Protein AF-D6V898-F1 (afdb_monomer)

Secondary structure (DSSP, 8-state):
--HHHHHHHHHHTTSSHHHHHHHHHHHTT-GGGHHHHHHHHHHHHHHHHHHHHHHHHHH-

Structure (mmCIF, N/CA/C/O backbone):
data_AF-D6V898-F1
#
_entry.id   AF-D6V898-F1
#
loop_
_atom_site.group_PDB
_atom_site.id
_atom_site.type_symbol
_atom_site.label_atom_id
_atom_site.label_alt_id
_atom_site.label_comp_id
_atom_site.label_asym_id
_atom_site.label_entity_id
_atom_site.label_seq_id
_atom_site.pdbx_PDB_ins_code
_atom_site.Cartn_x
_atom_site.Cartn_y
_atom_site.Cartn_z
_atom_site.occupancy
_atom_site.B_iso_or_equiv
_atom_site.auth_seq_id
_atom_site.auth_comp_id
_atom_site.auth_asym_id
_atom_site.auth_atom_id
_atom_site.pdbx_PDB_model_num
ATOM 1 N N . MET A 1 1 ? -9.527 -8.592 7.013 1.00 74.00 1 MET A N 1
ATOM 2 C CA . MET A 1 1 ? -9.660 -7.128 7.164 1.00 74.00 1 MET A CA 1
ATOM 3 C C . MET A 1 1 ? -11.042 -6.741 6.674 1.00 74.00 1 MET A C 1
ATOM 5 O O . MET A 1 1 ? -11.499 -7.355 5.716 1.00 74.00 1 MET A O 1
ATOM 9 N N . TYR A 1 2 ? -11.720 -5.806 7.331 1.00 95.06 2 TYR A N 1
ATOM 10 C CA . TYR A 1 2 ? -12.978 -5.275 6.809 1.00 95.06 2 TYR A CA 1
ATOM 11 C C . TYR A 1 2 ? -12.708 -4.461 5.527 1.00 95.06 2 TYR A C 1
ATOM 13 O O . TYR A 1 2 ? -11.583 -3.982 5.348 1.00 95.06 2 TYR A O 1
ATOM 21 N N . PRO A 1 3 ? -13.689 -4.325 4.614 1.00 97.31 3 PRO A N 1
ATOM 22 C CA . PRO A 1 3 ? -13.459 -3.707 3.305 1.00 97.31 3 PRO A CA 1
ATOM 23 C C . PRO A 1 3 ? -12.899 -2.280 3.371 1.00 97.31 3 PRO A C 1
ATOM 25 O O . PRO A 1 3 ? -12.059 -1.914 2.554 1.00 97.31 3 PRO A O 1
ATOM 28 N N . VAL A 1 4 ? -13.323 -1.490 4.361 1.00 97.00 4 VAL A N 1
ATOM 29 C CA . VAL A 1 4 ? -12.873 -0.101 4.541 1.00 97.00 4 VAL A CA 1
ATOM 30 C C . VAL A 1 4 ? -11.407 -0.058 4.967 1.00 97.00 4 VAL A C 1
ATOM 32 O O . VAL A 1 4 ? -10.600 0.637 4.363 1.00 97.00 4 VAL A O 1
ATOM 35 N N . GLU A 1 5 ? -11.031 -0.857 5.958 1.00 97.19 5 GLU A N 1
ATOM 36 C CA . GLU A 1 5 ? -9.662 -0.978 6.445 1.00 97.19 5 GLU A CA 1
ATOM 37 C C . GLU A 1 5 ? -8.740 -1.508 5.342 1.00 97.19 5 GLU A C 1
ATOM 39 O O . GLU A 1 5 ? -7.625 -1.010 5.200 1.00 97.19 5 GLU A O 1
ATOM 44 N N . ALA A 1 6 ? -9.223 -2.455 4.525 1.00 96.44 6 ALA A N 1
ATOM 45 C CA . ALA A 1 6 ? -8.543 -2.925 3.318 1.00 96.44 6 ALA A CA 1
ATOM 46 C C . ALA A 1 6 ? -8.242 -1.787 2.350 1.00 96.44 6 ALA A C 1
ATOM 48 O O . ALA A 1 6 ? -7.083 -1.603 1.985 1.00 96.44 6 ALA A O 1
ATOM 49 N N . ALA A 1 7 ? -9.248 -0.985 2.005 1.00 96.81 7 ALA A N 1
ATOM 50 C CA . ALA A 1 7 ? -9.060 0.159 1.125 1.00 96.81 7 ALA A CA 1
ATOM 51 C C . ALA A 1 7 ? -8.069 1.184 1.704 1.00 96.81 7 ALA A C 1
ATOM 53 O O . ALA A 1 7 ? -7.193 1.648 0.978 1.00 96.81 7 ALA A O 1
ATOM 54 N N . ILE A 1 8 ? -8.155 1.493 3.005 1.00 97.31 8 ILE A N 1
ATOM 55 C CA . ILE A 1 8 ? -7.256 2.446 3.676 1.00 97.31 8 ILE A CA 1
ATOM 56 C C . ILE A 1 8 ? -5.801 1.961 3.619 1.00 97.31 8 ILE A C 1
ATOM 58 O O . ILE A 1 8 ? -4.926 2.704 3.182 1.00 97.31 8 ILE A O 1
ATOM 62 N N . VAL A 1 9 ? -5.534 0.712 4.017 1.00 96.69 9 VAL A N 1
ATOM 63 C CA . VAL A 1 9 ? -4.172 0.147 4.003 1.00 96.69 9 VAL A CA 1
ATOM 64 C C . VAL A 1 9 ? -3.624 0.052 2.582 1.00 96.69 9 VAL A C 1
ATOM 66 O O . VAL A 1 9 ? -2.445 0.317 2.364 1.00 96.69 9 VAL A O 1
ATOM 69 N N . THR A 1 10 ? -4.453 -0.298 1.597 1.00 94.88 10 THR A N 1
ATOM 70 C CA . THR A 1 10 ? -4.028 -0.295 0.193 1.00 94.88 10 THR A CA 1
ATOM 71 C C . THR A 1 10 ? -3.709 1.121 -0.291 1.00 94.88 10 THR A C 1
ATOM 73 O O . THR A 1 10 ? -2.709 1.304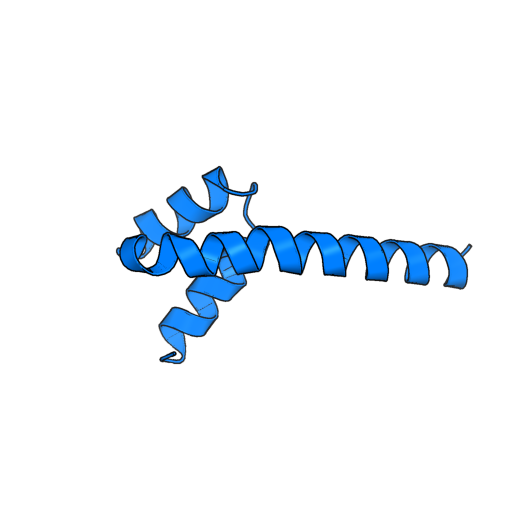 -0.983 1.00 94.88 10 THR A O 1
ATOM 76 N N . ALA A 1 11 ? -4.487 2.129 0.112 1.00 95.00 11 ALA A N 1
ATOM 77 C CA . ALA A 1 11 ? -4.238 3.525 -0.243 1.00 95.00 11 ALA A CA 1
ATOM 78 C C . ALA A 1 11 ? -2.904 4.059 0.311 1.00 95.00 11 ALA A C 1
ATOM 80 O O . ALA A 1 11 ? -2.300 4.931 -0.313 1.00 95.00 11 ALA A O 1
ATOM 81 N N . CYS A 1 12 ? -2.399 3.511 1.424 1.00 96.25 12 CYS A N 1
ATOM 82 C CA . CYS A 1 12 ? -1.088 3.872 1.977 1.00 96.25 12 CYS A CA 1
ATOM 83 C C . CYS A 1 12 ? 0.059 3.713 0.964 1.00 96.25 12 CYS A C 1
ATOM 85 O O . CYS A 1 12 ? 0.943 4.564 0.914 1.00 96.25 12 CYS A O 1
ATOM 87 N N . HIS A 1 13 ? -0.011 2.721 0.064 1.00 91.88 13 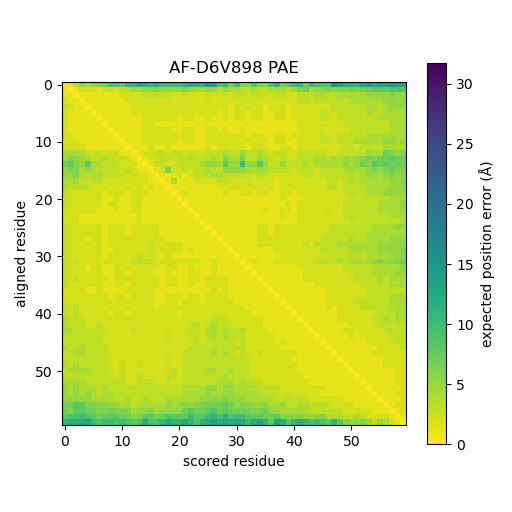HIS A N 1
ATOM 88 C CA . HIS A 1 13 ? 1.016 2.521 -0.967 1.00 91.88 13 HIS A CA 1
ATOM 89 C C . HIS A 1 13 ? 1.145 3.707 -1.947 1.00 91.88 13 HIS A C 1
ATOM 91 O O . HIS A 1 13 ? 2.192 3.872 -2.573 1.00 91.88 13 HIS A O 1
ATOM 97 N N . SER A 1 14 ? 0.091 4.518 -2.098 1.00 90.31 14 SER A N 1
ATOM 98 C CA . SER A 1 14 ? 0.075 5.701 -2.967 1.00 90.31 14 SER A CA 1
ATOM 99 C C . SER A 1 14 ? 0.618 6.963 -2.280 1.00 90.31 14 SER A C 1
ATOM 101 O O . SER A 1 14 ? 0.751 8.002 -2.926 1.00 90.31 14 SER A O 1
ATOM 103 N N . GLY A 1 15 ? 0.908 6.903 -0.976 1.00 89.81 15 GLY A N 1
ATOM 104 C CA . GLY A 1 15 ? 1.465 8.012 -0.204 1.00 89.81 15 GLY A CA 1
ATOM 105 C C . GLY A 1 15 ? 2.978 8.194 -0.385 1.00 89.81 15 GLY A C 1
ATOM 106 O O . GLY A 1 15 ? 3.662 7.406 -1.037 1.00 89.81 15 GLY A O 1
ATOM 107 N N . LEU A 1 16 ? 3.531 9.238 0.244 1.00 94.38 16 LEU A N 1
ATOM 108 C CA . LEU A 1 16 ? 4.974 9.515 0.259 1.00 94.38 16 LEU A CA 1
ATOM 109 C C . LEU A 1 16 ? 5.714 8.594 1.247 1.00 94.38 16 LEU A C 1
ATOM 111 O O . LEU A 1 16 ? 6.253 9.032 2.262 1.00 94.38 16 LEU A O 1
ATOM 115 N N . GLY A 1 17 ? 5.719 7.289 0.990 1.00 93.94 17 GLY A N 1
ATOM 116 C CA . GLY A 1 17 ? 6.340 6.328 1.898 1.00 93.94 17 GLY A CA 1
ATOM 117 C C . GLY A 1 17 ? 5.722 6.367 3.306 1.00 93.94 17 GLY A C 1
ATOM 118 O O . GLY A 1 17 ? 4.542 6.660 3.481 1.00 93.94 17 GLY A O 1
ATOM 119 N N . GLY A 1 18 ? 6.542 6.135 4.335 1.00 95.44 18 GLY A N 1
ATOM 120 C CA . GLY A 1 18 ? 6.066 6.072 5.723 1.00 95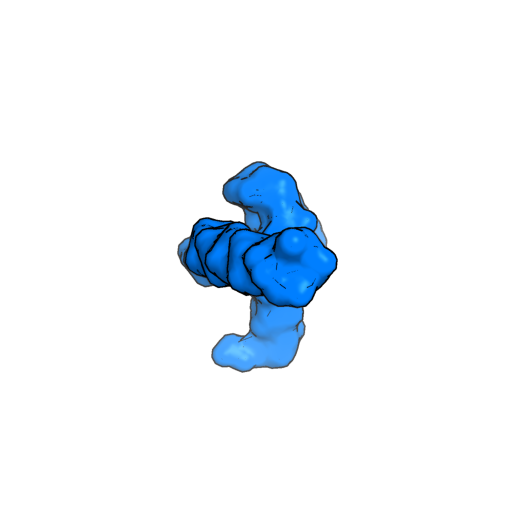.44 18 GLY A CA 1
ATOM 121 C C . GLY A 1 18 ? 5.447 7.369 6.263 1.00 95.44 18 GLY A C 1
ATOM 122 O O . GLY A 1 18 ? 4.632 7.310 7.177 1.00 95.44 18 GLY A O 1
ATOM 123 N N . THR A 1 19 ? 5.785 8.542 5.712 1.00 96.62 19 THR A N 1
ATOM 124 C CA . THR A 1 19 ? 5.125 9.803 6.100 1.00 96.62 19 THR A CA 1
ATOM 125 C C . THR A 1 19 ? 3.718 9.898 5.509 1.00 96.62 19 THR A C 1
ATOM 127 O O . THR A 1 19 ? 2.809 10.399 6.171 1.00 96.62 19 THR A O 1
ATOM 130 N N . GLY A 1 20 ? 3.517 9.349 4.306 1.00 97.31 20 GLY A N 1
ATOM 131 C CA . GLY A 1 20 ? 2.200 9.158 3.703 1.00 97.31 20 GLY A CA 1
ATOM 132 C C . GLY A 1 20 ? 1.324 8.196 4.505 1.00 97.31 20 GLY A C 1
ATOM 133 O O . GLY A 1 20 ? 0.161 8.511 4.750 1.00 97.31 20 GLY A O 1
ATOM 134 N N . ASP A 1 21 ? 1.893 7.083 4.984 1.00 97.56 21 ASP A N 1
ATOM 135 C CA . ASP A 1 21 ? 1.188 6.122 5.847 1.00 97.56 21 ASP A CA 1
ATOM 136 C C . ASP A 1 21 ? 0.614 6.817 7.092 1.00 97.56 21 ASP A C 1
ATOM 138 O O . ASP A 1 21 ? -0.571 6.679 7.391 1.00 97.56 21 ASP A O 1
ATOM 142 N N . VAL A 1 22 ? 1.429 7.627 7.782 1.00 97.56 22 VAL A N 1
ATOM 143 C CA . VAL A 1 22 ? 0.992 8.388 8.967 1.00 97.56 22 VAL A CA 1
ATOM 144 C C . VAL A 1 22 ? -0.100 9.396 8.614 1.00 97.56 22 VAL A C 1
ATOM 146 O O . VAL A 1 22 ? -1.065 9.526 9.363 1.00 97.56 22 VAL A O 1
ATOM 149 N N . ALA A 1 23 ? 0.008 10.090 7.478 1.00 98.06 23 ALA A N 1
ATOM 150 C CA . ALA A 1 23 ? -1.004 11.056 7.055 1.00 98.06 23 ALA A CA 1
ATOM 151 C C . ALA A 1 23 ? -2.360 10.389 6.753 1.00 98.06 23 ALA A C 1
ATOM 153 O O . ALA A 1 23 ? -3.394 10.866 7.215 1.00 98.06 23 ALA A O 1
ATOM 154 N N . ILE A 1 24 ? -2.364 9.267 6.026 1.00 97.75 24 ILE A N 1
ATOM 155 C CA . ILE A 1 24 ? -3.586 8.542 5.636 1.00 97.75 24 ILE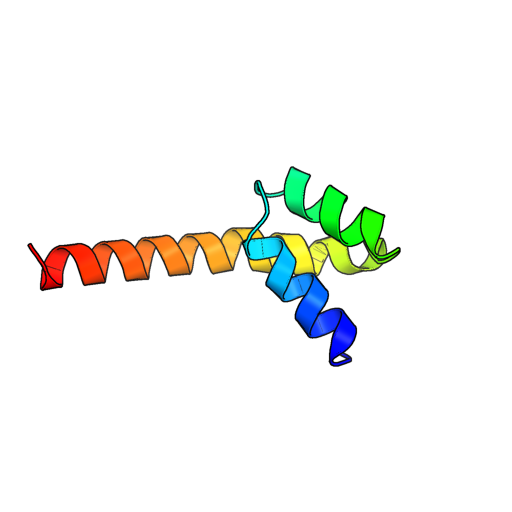 A CA 1
ATOM 156 C C . ILE A 1 24 ? -4.238 7.870 6.849 1.00 97.75 24 ILE A C 1
ATOM 158 O O . ILE A 1 24 ? -5.448 7.992 7.062 1.00 97.75 24 ILE A O 1
ATOM 162 N N . LEU A 1 25 ? -3.448 7.177 7.672 1.00 97.88 25 LEU A N 1
ATOM 163 C CA . LEU A 1 25 ? -3.956 6.523 8.878 1.00 97.88 25 LEU A CA 1
ATOM 164 C C . LEU A 1 25 ? -4.381 7.534 9.944 1.00 97.88 25 LEU A C 1
ATOM 166 O O . LEU A 1 25 ? -5.362 7.297 10.645 1.00 97.88 25 LEU A O 1
ATOM 170 N N . GLY A 1 26 ? -3.680 8.664 10.046 1.00 97.81 26 GLY A N 1
ATOM 171 C CA . GLY A 1 26 ? -4.051 9.769 10.923 1.00 97.81 26 GLY A CA 1
ATOM 172 C C . GLY A 1 26 ? -5.363 10.423 10.495 1.00 97.81 26 GLY A C 1
ATOM 173 O O . GLY A 1 26 ? -6.246 10.615 11.324 1.00 97.81 26 GLY A O 1
ATOM 174 N N . ALA A 1 27 ? -5.543 10.686 9.197 1.00 97.81 27 ALA A N 1
ATOM 175 C CA . ALA A 1 27 ? -6.780 11.263 8.665 1.00 97.81 27 ALA A CA 1
ATOM 176 C C . ALA A 1 27 ? -8.001 10.334 8.796 1.00 97.81 27 ALA A C 1
ATOM 178 O O . ALA A 1 27 ? -9.133 10.812 8.798 1.00 97.81 27 ALA A O 1
ATOM 179 N N . SER A 1 28 ? -7.784 9.020 8.897 1.00 97.50 28 SER A N 1
ATOM 180 C CA . SER A 1 28 ? -8.850 8.016 9.030 1.00 97.50 28 SER A CA 1
ATOM 181 C C . SER A 1 28 ? -9.059 7.498 10.457 1.00 97.50 28 SER A C 1
ATOM 183 O O . SER A 1 28 ? -9.924 6.651 10.660 1.00 97.50 28 SER A O 1
ATOM 185 N N . ASP A 1 29 ? -8.295 7.989 11.439 1.00 97.81 29 ASP A N 1
ATOM 186 C CA . ASP A 1 29 ? -8.288 7.495 12.825 1.00 97.81 29 ASP A CA 1
ATOM 187 C C . AS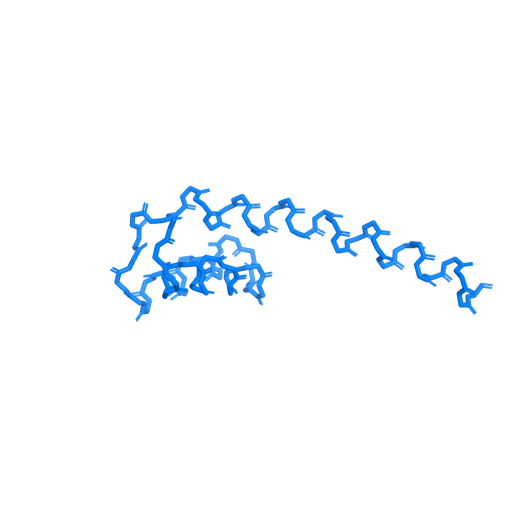P A 1 29 ? -8.046 5.969 12.921 1.00 97.81 29 ASP A C 1
ATOM 189 O O . ASP A 1 29 ? -8.746 5.201 13.591 1.00 97.81 29 ASP A O 1
ATOM 193 N N . ARG A 1 30 ? -7.048 5.493 12.161 1.00 97.88 30 ARG A N 1
ATOM 194 C CA . ARG A 1 30 ? -6.695 4.068 12.003 1.00 97.88 30 ARG A CA 1
ATOM 195 C C . ARG A 1 30 ? -5.210 3.776 12.240 1.00 97.88 30 ARG A C 1
ATOM 197 O O . ARG A 1 30 ? -4.666 2.823 11.687 1.00 97.88 30 ARG A O 1
ATOM 204 N N . MET A 1 31 ? -4.547 4.527 13.121 1.00 98.00 31 MET A N 1
ATOM 205 C CA . MET A 1 31 ? -3.115 4.344 13.434 1.00 98.00 31 MET A CA 1
ATOM 206 C C . MET A 1 31 ? -2.737 2.927 13.907 1.00 98.00 31 MET A C 1
ATOM 208 O O . MET A 1 31 ? -1.598 2.501 13.718 1.00 98.00 31 MET A O 1
ATOM 212 N N . GLY A 1 32 ? -3.686 2.147 14.439 1.00 97.56 32 GLY A N 1
ATOM 213 C CA . GLY A 1 32 ? -3.482 0.727 14.760 1.00 97.56 32 GLY A CA 1
ATOM 214 C C . GLY A 1 32 ? -3.120 -0.157 13.555 1.00 97.56 32 GLY A C 1
ATOM 215 O O . GLY A 1 32 ? -2.641 -1.273 13.737 1.00 97.56 32 GLY A O 1
ATOM 216 N N . LEU A 1 33 ? -3.302 0.336 12.325 1.00 97.44 33 LEU A N 1
ATOM 217 C CA . LEU A 1 33 ? -2.955 -0.364 11.088 1.00 97.44 33 LEU A CA 1
ATOM 218 C C . LEU A 1 33 ? -1.541 -0.038 10.567 1.00 97.44 33 LEU A C 1
ATOM 220 O O . LEU A 1 33 ? -1.180 -0.505 9.488 1.00 97.44 33 LEU A O 1
ATOM 224 N N . MET A 1 34 ? -0.718 0.714 11.312 1.00 97.62 34 MET A N 1
ATOM 225 C CA . MET A 1 34 ? 0.603 1.189 10.857 1.00 97.62 34 MET A CA 1
ATOM 226 C C . MET A 1 34 ? 1.521 0.065 10.353 1.00 97.62 34 MET A C 1
ATOM 228 O O . MET A 1 34 ? 2.189 0.225 9.336 1.00 97.62 34 MET A O 1
ATOM 232 N N . ALA A 1 35 ? 1.538 -1.092 11.020 1.00 97.12 35 ALA A N 1
ATOM 233 C CA . ALA A 1 35 ? 2.347 -2.229 10.577 1.00 97.12 35 ALA A CA 1
ATOM 234 C C . ALA A 1 35 ? 1.905 -2.757 9.198 1.00 97.12 35 ALA A C 1
ATOM 236 O O . ALA A 1 35 ? 2.744 -3.092 8.364 1.00 97.12 35 ALA A O 1
ATOM 237 N N . PHE A 1 36 ? 0.596 -2.780 8.929 1.00 96.62 36 PHE A N 1
ATOM 238 C CA . PHE A 1 36 ? 0.055 -3.203 7.637 1.00 96.62 36 PHE A CA 1
ATOM 239 C C . PHE A 1 36 ? 0.310 -2.162 6.543 1.00 96.62 36 PHE A C 1
ATOM 241 O O . PHE A 1 36 ? 0.697 -2.536 5.437 1.00 96.62 36 PHE A O 1
ATOM 248 N N . ALA A 1 37 ? 0.163 -0.871 6.859 1.00 97.19 37 ALA A N 1
ATOM 249 C CA . ALA A 1 37 ? 0.483 0.222 5.940 1.00 97.19 37 ALA A CA 1
ATOM 250 C C . ALA A 1 37 ? 1.959 0.198 5.514 1.00 97.19 37 ALA A C 1
ATOM 252 O O . ALA A 1 37 ? 2.253 0.235 4.324 1.00 97.19 37 ALA A O 1
ATOM 253 N N . GLN A 1 38 ? 2.887 -0.009 6.455 1.00 96.62 38 GLN A N 1
ATOM 254 C CA . GLN A 1 38 ? 4.313 -0.105 6.127 1.00 96.62 38 GLN A CA 1
ATOM 255 C C . GLN A 1 38 ? 4.634 -1.282 5.198 1.00 96.62 38 GLN A C 1
ATOM 257 O O . GLN A 1 38 ? 5.494 -1.158 4.320 1.00 96.62 38 GLN A O 1
ATOM 262 N N . ILE A 1 39 ? 3.960 -2.425 5.376 1.00 96.12 39 ILE A N 1
ATOM 263 C CA . ILE A 1 39 ? 4.098 -3.568 4.466 1.00 96.12 39 ILE A CA 1
ATOM 264 C C . ILE A 1 39 ? 3.562 -3.196 3.081 1.00 96.12 39 ILE A C 1
ATOM 266 O O . ILE A 1 39 ? 4.272 -3.402 2.096 1.00 96.12 39 ILE A O 1
ATOM 270 N N . ALA A 1 40 ? 2.359 -2.617 3.003 1.00 95.88 40 ALA A N 1
ATOM 271 C CA . ALA A 1 40 ? 1.754 -2.184 1.743 1.00 95.88 40 ALA A CA 1
ATOM 272 C C . ALA A 1 40 ? 2.674 -1.217 0.981 1.00 95.88 40 ALA A C 1
ATOM 274 O O . ALA A 1 40 ? 2.930 -1.410 -0.206 1.00 95.88 40 ALA A O 1
ATOM 275 N N . THR A 1 41 ? 3.259 -0.252 1.682 1.00 96.38 41 THR A N 1
ATOM 276 C CA . THR A 1 41 ? 4.146 0.759 1.111 1.00 96.38 41 THR A CA 1
ATOM 277 C C . THR A 1 41 ? 5.478 0.181 0.639 1.00 96.38 41 THR A C 1
ATOM 279 O O . THR A 1 41 ? 5.902 0.442 -0.487 1.00 96.38 41 THR A O 1
ATOM 282 N N . ARG A 1 42 ? 6.147 -0.655 1.443 1.00 95.56 42 ARG A N 1
ATOM 283 C CA . ARG A 1 42 ? 7.467 -1.202 1.073 1.00 95.56 42 ARG A CA 1
ATOM 284 C C . ARG A 1 42 ? 7.374 -2.330 0.052 1.00 95.56 42 ARG A C 1
ATOM 286 O O . ARG A 1 42 ? 8.057 -2.290 -0.968 1.00 95.56 42 ARG A O 1
ATOM 293 N N . VAL A 1 43 ? 6.540 -3.334 0.319 1.00 94.94 43 VAL A N 1
ATOM 294 C CA . VAL A 1 43 ? 6.401 -4.501 -0.563 1.00 94.94 43 VAL A CA 1
ATOM 295 C C . VAL A 1 43 ? 5.677 -4.105 -1.845 1.00 94.94 43 VAL A C 1
ATOM 297 O O . VAL A 1 43 ? 6.140 -4.451 -2.930 1.00 94.94 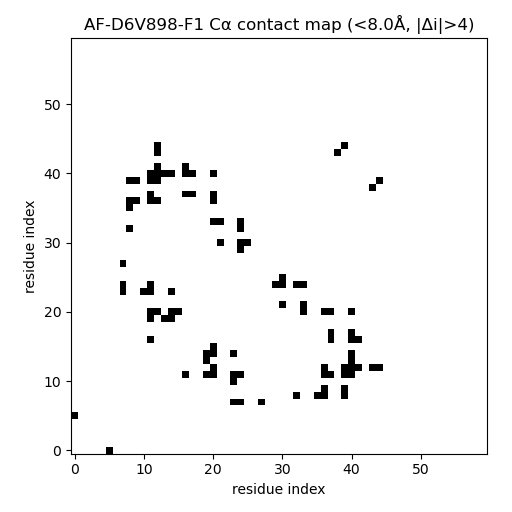43 VAL A O 1
ATOM 300 N N . GLY A 1 44 ? 4.602 -3.316 -1.745 1.00 94.00 44 GLY A N 1
ATOM 301 C CA . GLY A 1 44 ? 3.911 -2.773 -2.915 1.00 94.00 44 GLY A CA 1
ATOM 302 C C . GLY A 1 44 ? 4.829 -1.900 -3.770 1.00 94.00 44 GLY A C 1
ATOM 303 O O . GLY A 1 44 ? 4.865 -2.069 -4.985 1.00 94.00 44 GLY A O 1
ATOM 304 N N . GLY A 1 45 ? 5.652 -1.046 -3.150 1.00 93.69 45 GLY A N 1
ATOM 305 C CA . GLY A 1 45 ? 6.664 -0.256 -3.857 1.00 93.69 45 GLY A CA 1
ATOM 306 C C . GLY A 1 45 ? 7.689 -1.116 -4.606 1.00 93.69 45 GLY A C 1
ATOM 307 O O . GLY A 1 45 ? 7.958 -0.868 -5.780 1.00 93.69 45 GLY A O 1
ATOM 308 N N . ALA A 1 46 ? 8.216 -2.170 -3.975 1.00 95.88 46 ALA A N 1
ATOM 309 C CA . ALA 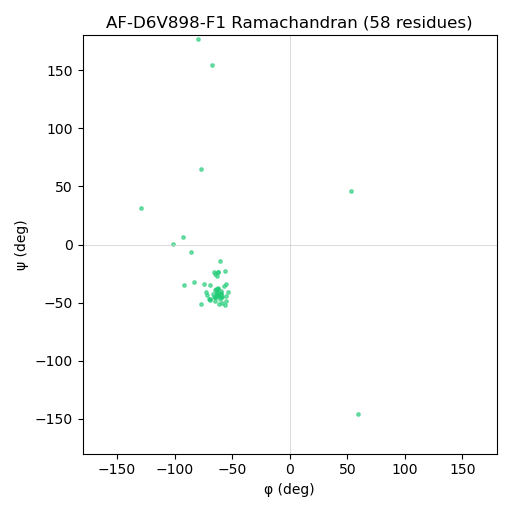A 1 46 ? 9.142 -3.095 -4.629 1.00 95.88 46 ALA A CA 1
ATOM 310 C C . ALA A 1 46 ? 8.497 -3.812 -5.830 1.00 95.88 46 ALA A C 1
ATOM 312 O O . ALA A 1 46 ? 9.104 -3.891 -6.898 1.00 95.88 46 ALA A O 1
ATOM 313 N N . ILE A 1 47 ? 7.251 -4.278 -5.683 1.00 96.38 47 ILE A N 1
ATOM 314 C CA . ILE A 1 47 ? 6.486 -4.898 -6.775 1.00 96.38 47 ILE A CA 1
ATOM 315 C C . ILE A 1 47 ? 6.291 -3.905 -7.927 1.00 96.38 47 ILE A C 1
ATOM 317 O O . ILE A 1 47 ? 6.516 -4.267 -9.081 1.00 96.38 47 ILE A O 1
ATOM 321 N N . MET A 1 48 ? 5.940 -2.650 -7.629 1.00 95.44 48 MET A N 1
ATOM 322 C CA . MET A 1 48 ? 5.784 -1.609 -8.650 1.00 95.44 48 MET A CA 1
ATOM 323 C C . MET A 1 48 ? 7.072 -1.376 -9.439 1.00 95.44 48 MET A C 1
ATOM 325 O O . MET A 1 48 ? 7.017 -1.266 -10.661 1.00 95.44 48 MET A O 1
ATOM 329 N N . ILE A 1 49 ? 8.229 -1.358 -8.772 1.00 96.56 49 ILE A N 1
ATOM 330 C CA . ILE A 1 49 ? 9.529 -1.215 -9.443 1.00 96.56 49 ILE A CA 1
ATOM 331 C C . ILE A 1 49 ? 9.808 -2.409 -10.363 1.00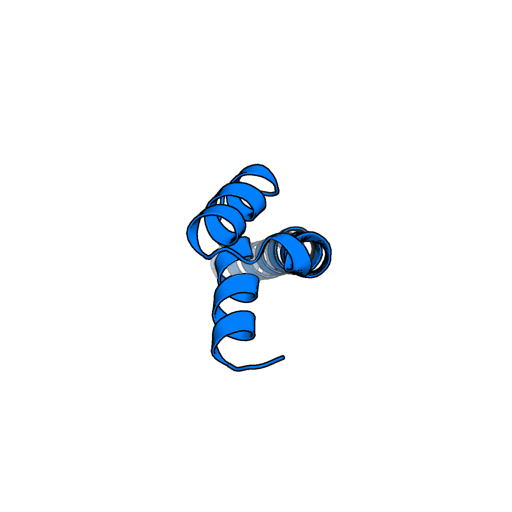 96.56 49 ILE A C 1
ATOM 333 O O . ILE A 1 49 ? 10.220 -2.218 -11.509 1.00 96.56 49 ILE A O 1
ATOM 337 N N . VAL A 1 50 ? 9.564 -3.637 -9.895 1.00 97.88 50 VAL A N 1
ATOM 338 C CA . VAL A 1 50 ? 9.737 -4.849 -10.712 1.00 97.88 50 VAL A CA 1
ATOM 339 C C . VAL A 1 50 ? 8.850 -4.785 -11.956 1.00 97.88 50 VAL A C 1
ATOM 341 O O . VAL A 1 50 ? 9.353 -4.944 -13.067 1.00 97.88 50 VAL A O 1
ATOM 344 N N . ILE A 1 51 ? 7.559 -4.481 -11.792 1.00 97.69 51 ILE A N 1
ATOM 345 C CA . ILE A 1 51 ? 6.612 -4.362 -12.910 1.00 97.69 51 ILE A CA 1
ATOM 346 C C . ILE A 1 51 ? 7.055 -3.264 -13.879 1.00 97.69 51 ILE A C 1
ATOM 348 O O . ILE A 1 51 ? 7.107 -3.507 -15.082 1.00 97.69 51 ILE A O 1
ATOM 352 N N . ALA A 1 52 ? 7.426 -2.084 -13.378 1.00 97.56 52 ALA A N 1
ATOM 353 C CA . ALA A 1 52 ? 7.889 -0.978 -14.212 1.00 97.56 52 ALA A CA 1
ATOM 354 C C . ALA A 1 52 ? 9.138 -1.356 -15.025 1.00 97.56 52 ALA A C 1
ATOM 356 O O . ALA A 1 52 ? 9.217 -1.042 -16.209 1.00 97.56 52 ALA A O 1
ATOM 357 N N . THR A 1 53 ? 10.074 -2.094 -14.424 1.00 98.12 53 THR A N 1
ATOM 358 C CA . THR A 1 53 ? 11.292 -2.568 -15.101 1.00 98.12 53 THR A CA 1
ATOM 359 C C . THR A 1 53 ? 10.968 -3.586 -16.197 1.00 98.12 53 THR A C 1
ATOM 361 O O . THR A 1 53 ? 11.505 -3.502 -17.302 1.00 98.12 53 THR A O 1
ATOM 364 N N . PHE A 1 54 ? 10.058 -4.529 -15.928 1.00 98.31 54 PHE A N 1
ATOM 365 C CA . PHE A 1 54 ? 9.585 -5.480 -16.939 1.00 98.31 54 PHE A CA 1
ATOM 366 C C . PHE A 1 54 ? 8.859 -4.781 -18.092 1.00 98.31 54 PHE A C 1
ATOM 368 O O . PHE A 1 54 ? 9.118 -5.097 -19.252 1.00 98.31 54 PHE A O 1
ATOM 375 N N . LEU A 1 55 ? 7.986 -3.818 -17.785 1.00 98.12 55 LEU A N 1
ATOM 376 C CA . LEU A 1 55 ? 7.272 -3.032 -18.792 1.00 98.12 55 LEU A CA 1
ATOM 377 C C . LEU A 1 55 ? 8.233 -2.201 -19.640 1.00 98.12 55 LEU A C 1
ATOM 379 O O . LEU A 1 55 ? 8.086 -2.173 -20.858 1.00 98.12 55 LEU A O 1
ATOM 383 N N . MET A 1 56 ? 9.244 -1.583 -19.024 1.00 97.75 56 MET A N 1
ATOM 384 C CA . MET A 1 56 ? 10.257 -0.822 -19.751 1.00 97.75 56 MET A CA 1
ATOM 385 C C . MET A 1 56 ? 10.977 -1.707 -20.773 1.00 97.75 56 MET A C 1
ATOM 387 O O . MET A 1 56 ? 11.072 -1.307 -21.923 1.00 97.75 56 MET A O 1
ATOM 391 N N . LYS A 1 57 ? 11.376 -2.929 -20.388 1.00 97.12 57 LYS A N 1
ATOM 392 C CA . LYS A 1 57 ? 12.006 -3.917 -21.286 1.00 97.12 57 LYS A CA 1
ATOM 393 C C . LYS A 1 57 ? 11.090 -4.418 -22.413 1.00 97.12 57 LYS A C 1
ATOM 395 O O . LYS A 1 57 ? 11.571 -4.936 -23.413 1.00 97.12 57 LYS A O 1
ATOM 400 N N . MET A 1 58 ? 9.775 -4.374 -22.219 1.00 96.81 58 MET A N 1
ATOM 401 C CA . MET A 1 58 ? 8.811 -4.800 -23.237 1.00 96.81 58 MET A CA 1
ATOM 402 C C . MET A 1 58 ? 8.526 -3.688 -24.254 1.00 96.81 58 MET A C 1
ATOM 404 O O . MET A 1 58 ? 8.223 -3.985 -25.406 1.00 96.81 58 MET A O 1
ATOM 408 N N . ILE A 1 59 ? 8.575 -2.426 -23.816 1.00 96.38 59 ILE A N 1
ATOM 409 C CA . ILE A 1 59 ? 8.223 -1.252 -24.626 1.00 96.38 59 ILE A CA 1
ATOM 410 C C . ILE A 1 59 ? 9.444 -0.669 -25.356 1.00 96.38 59 ILE A C 1
ATOM 412 O O . ILE A 1 59 ? 9.288 -0.170 -26.470 1.00 96.38 59 ILE A O 1
ATOM 416 N N . TYR A 1 60 ? 10.627 -0.720 -24.738 1.00 88.94 60 TYR A N 1
ATOM 417 C CA . TYR A 1 60 ? 11.900 -0.218 -25.269 1.00 88.94 60 TYR A CA 1
ATOM 418 C C . TYR A 1 60 ? 12.887 -1.364 -25.480 1.00 88.94 60 TYR A C 1
ATOM 420 O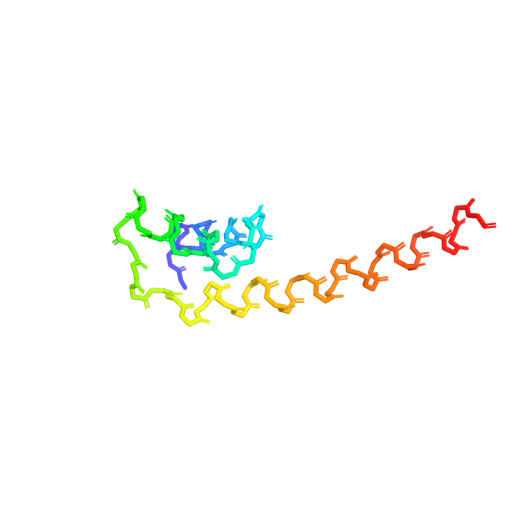 O . TYR A 1 60 ? 13.563 -1.348 -26.532 1.00 88.94 60 TYR A O 1
#

Foldseek 3Di:
DPPVLVVLLLCLLVAPQLVSNCVSCVVVVNVVCSVSSNCNNPVVVVVVVVVVVVVVVVVD

Sequence (60 aa):
MYPVEAAIVTACHSGLGGTGDVAILGASDRMGLMAFAQIATRVGGAIMIVIATFLMKMIY

Solvent-accessible surface area (backbone atoms only — not comparable to full-atom values): 3296 Å² total; per-residue (Å²): 126,58,74,66,58,46,51,53,34,58,52,17,44,78,36,71,49,72,63,22,28,50,52,55,25,56,77,66,77,39,62,91,44,51,72,57,16,52,47,33,26,53,54,47,47,53,51,51,51,53,52,51,54,54,50,47,67,73,78,105

pLDDT: mean 95.92, std 3.48, range [74.0, 98.31]

Radius of gyration: 13.3 Å; Cα contacts (8 Å, |Δi|>4): 52; chains: 1; bounding box: 26×18×40 Å

Mean predicted aligned error: 2.66 Å

Nearest PDB structures (foldseek):
  5xar-assembly2_C  TM=9.524E-01  e=2.804E-01  Klebsiella pneumoniae
  5xar-assembly1_A  TM=9.494E-01  e=2.804E-01  Klebsiella pneumoniae